Protein AF-A0A7S3SUL6-F1 (afdb_monomer_lite)

Structure (mmCIF, N/CA/C/O backbone):
data_AF-A0A7S3SUL6-F1
#
_entry.id   AF-A0A7S3SUL6-F1
#
loop_
_atom_site.group_PDB
_atom_site.id
_atom_site.type_symbol
_atom_site.label_atom_id
_atom_site.label_alt_id
_atom_site.label_comp_id
_atom_site.label_asym_id
_atom_site.label_entity_id
_atom_site.label_seq_id
_atom_site.pdbx_PDB_ins_code
_atom_site.Cartn_x
_atom_site.Cartn_y
_atom_site.Cartn_z
_atom_site.occupancy
_atom_site.B_iso_or_equiv
_atom_site.auth_seq_id
_atom_site.auth_comp_id
_atom_site.auth_asym_id
_atom_site.auth_atom_id
_atom_site.pdbx_PDB_model_num
ATOM 1 N N . ALA A 1 1 ? -9.767 -0.314 -0.765 1.00 87.88 1 ALA A N 1
ATOM 2 C CA . ALA A 1 1 ? -9.771 0.128 0.640 1.00 87.88 1 ALA A CA 1
ATOM 3 C C . ALA A 1 1 ? -9.331 1.585 0.697 1.00 87.88 1 ALA A C 1
ATOM 5 O O . ALA A 1 1 ? -8.303 1.902 0.106 1.00 87.88 1 ALA A O 1
ATOM 6 N N . GLU A 1 2 ? -10.107 2.452 1.354 1.00 94.81 2 GLU A N 1
ATOM 7 C CA . GLU A 1 2 ? -9.648 3.799 1.727 1.00 94.81 2 GLU A CA 1
ATOM 8 C C . GLU A 1 2 ? -8.761 3.669 2.972 1.00 94.81 2 GLU A C 1
ATOM 10 O O . GLU A 1 2 ? -9.148 3.009 3.937 1.00 94.81 2 GLU A O 1
ATOM 15 N N . VAL A 1 3 ? -7.564 4.248 2.926 1.00 96.31 3 VAL A N 1
ATOM 16 C CA . VAL A 1 3 ? -6.546 4.160 3.982 1.00 96.31 3 VAL A CA 1
ATOM 17 C C . VAL A 1 3 ? -5.884 5.514 4.206 1.00 96.31 3 VAL A C 1
ATOM 19 O O . VAL A 1 3 ? -5.875 6.371 3.317 1.00 96.31 3 VAL A O 1
ATOM 22 N N . THR A 1 4 ? -5.253 5.691 5.361 1.00 97.25 4 THR A N 1
ATOM 23 C CA . THR A 1 4 ? -4.354 6.822 5.610 1.00 97.25 4 THR A CA 1
ATOM 24 C C . THR A 1 4 ? -2.918 6.372 5.384 1.00 97.25 4 THR A C 1
ATOM 26 O O . THR A 1 4 ? -2.440 5.435 6.016 1.00 97.25 4 THR A O 1
ATOM 29 N N . ARG A 1 5 ? -2.188 7.034 4.486 1.00 96.75 5 ARG A N 1
ATOM 30 C CA . ARG A 1 5 ? -0.745 6.835 4.368 1.00 96.75 5 ARG A CA 1
ATOM 31 C C . ARG A 1 5 ? -0.060 7.475 5.566 1.00 96.75 5 ARG A C 1
ATOM 33 O O . ARG A 1 5 ? -0.218 8.672 5.804 1.00 96.75 5 ARG A O 1
ATOM 40 N N . MET A 1 6 ? 0.755 6.695 6.253 1.00 97.25 6 MET A N 1
ATOM 41 C CA . MET A 1 6 ? 1.560 7.131 7.381 1.00 9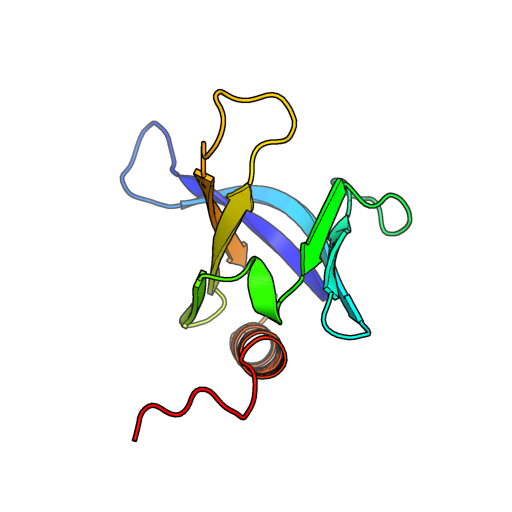7.25 6 MET A CA 1
ATOM 42 C C . MET A 1 6 ? 2.993 7.402 6.924 1.00 97.25 6 MET A C 1
ATOM 44 O O . MET A 1 6 ? 3.496 6.780 5.986 1.00 97.25 6 MET A O 1
ATOM 48 N N . VAL A 1 7 ? 3.653 8.359 7.568 1.00 95.88 7 VAL A N 1
ATOM 49 C CA . VAL A 1 7 ? 5.074 8.660 7.346 1.00 95.88 7 VAL A CA 1
ATOM 50 C C . VAL A 1 7 ? 5.782 8.868 8.680 1.00 95.88 7 VAL A C 1
ATOM 52 O O . VAL A 1 7 ? 5.131 9.278 9.647 1.00 95.88 7 VAL A O 1
ATOM 55 N N . PRO A 1 8 ? 7.106 8.659 8.745 1.00 94.12 8 PRO A N 1
ATOM 56 C CA . PRO A 1 8 ? 7.884 9.045 9.911 1.00 94.12 8 PRO A CA 1
ATOM 57 C C . PRO A 1 8 ? 7.688 10.528 10.249 1.00 94.12 8 PRO A C 1
ATOM 59 O O . PRO A 1 8 ? 7.695 11.406 9.378 1.00 94.12 8 PRO A O 1
ATOM 62 N N . SER A 1 9 ? 7.502 10.819 11.531 1.00 93.50 9 SER A N 1
ATOM 63 C CA . SER A 1 9 ? 7.567 12.180 12.045 1.00 93.50 9 SER A CA 1
ATOM 64 C C . SER A 1 9 ? 9.016 12.669 12.022 1.00 93.50 9 SER A C 1
ATOM 66 O O . SER A 1 9 ? 9.935 11.948 12.386 1.00 93.50 9 SER A O 1
ATOM 68 N N . SER A 1 10 ? 9.245 13.923 11.632 1.00 89.38 10 SER A N 1
ATOM 69 C CA . SER A 1 10 ? 10.588 14.519 11.681 1.00 89.38 10 SER A CA 1
ATOM 70 C C . SER A 1 10 ? 11.033 14.900 13.096 1.00 89.38 10 SER A C 1
ATOM 72 O O . SER A 1 10 ? 12.190 15.253 13.294 1.00 89.38 10 SER A O 1
ATOM 74 N N . ARG A 1 11 ? 10.114 14.882 14.072 1.00 89.00 11 ARG A N 1
ATOM 75 C CA . ARG A 1 11 ? 10.350 15.349 15.451 1.00 89.00 11 ARG A CA 1
ATOM 76 C C . ARG A 1 11 ? 10.268 14.241 16.500 1.00 89.00 11 ARG A C 1
ATOM 78 O O . ARG A 1 11 ? 10.507 14.505 17.672 1.00 89.00 11 ARG A O 1
ATOM 85 N N . SER A 1 12 ? 9.888 13.033 16.104 1.00 90.06 12 SER A N 1
ATOM 86 C CA . SER A 1 12 ? 9.684 11.898 17.003 1.00 90.06 12 SER A CA 1
ATOM 87 C C . SER A 1 12 ? 9.936 10.594 16.256 1.00 90.06 12 SER A C 1
ATOM 89 O O . SER A 1 12 ? 9.830 10.544 15.035 1.00 90.06 12 SER A O 1
ATOM 91 N N . SER A 1 13 ? 10.196 9.513 16.986 1.00 88.44 13 SER A N 1
ATOM 92 C CA . SER A 1 13 ? 10.258 8.150 16.439 1.00 88.44 13 SER A CA 1
ATOM 93 C C . SER A 1 13 ? 8.880 7.571 16.078 1.00 88.44 13 SER A C 1
ATOM 95 O O . SER A 1 13 ? 8.760 6.378 15.818 1.00 88.44 13 SER A O 1
ATOM 97 N N . SER A 1 14 ? 7.828 8.394 16.077 1.00 93.56 14 SER A N 1
ATOM 98 C CA . SER A 1 14 ? 6.458 7.970 15.802 1.00 93.56 14 SER A CA 1
ATOM 99 C C . SER A 1 14 ? 6.073 8.188 14.341 1.00 93.56 14 SER A C 1
ATOM 101 O O . SER A 1 14 ? 6.637 9.024 13.628 1.00 93.56 14 SER A O 1
ATOM 103 N N . LEU A 1 15 ? 5.049 7.461 13.906 1.00 94.81 15 LEU A N 1
ATOM 104 C CA . LEU A 1 15 ? 4.380 7.714 12.638 1.00 94.81 15 LEU A CA 1
ATOM 105 C C . LEU A 1 15 ? 3.381 8.867 12.782 1.00 94.81 15 LEU A C 1
ATOM 107 O O 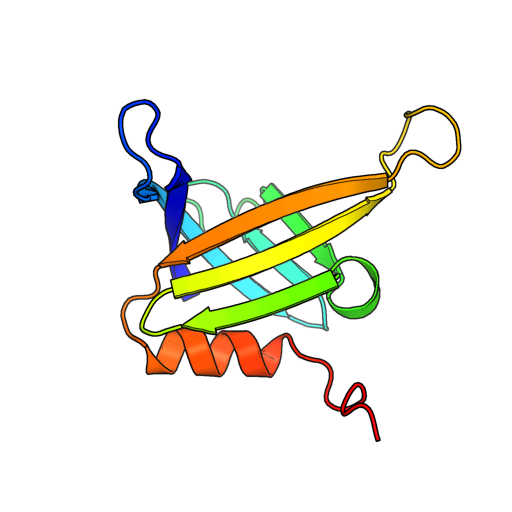. LEU A 1 15 ? 2.810 9.089 13.851 1.00 94.81 15 LEU A O 1
ATOM 111 N N . LYS A 1 16 ? 3.159 9.597 11.691 1.00 96.31 16 LYS A N 1
ATOM 112 C CA . LYS A 1 16 ? 2.088 10.589 11.566 1.00 96.31 16 LYS A CA 1
ATOM 113 C C . LYS A 1 16 ? 1.300 10.369 10.281 1.00 96.31 16 LYS A C 1
ATOM 115 O O . LYS A 1 16 ? 1.862 9.930 9.274 1.00 96.31 16 LYS A O 1
ATOM 120 N N . ALA A 1 17 ? 0.023 10.734 10.309 1.00 96.62 17 ALA A N 1
ATOM 121 C CA . ALA A 1 17 ? -0.812 10.767 9.118 1.00 96.62 17 ALA A CA 1
ATOM 122 C C . ALA A 1 17 ? -0.228 11.741 8.083 1.00 96.62 17 ALA A C 1
ATOM 124 O O . ALA A 1 17 ? 0.152 12.867 8.415 1.00 96.62 17 ALA A O 1
ATOM 125 N N . HIS A 1 18 ? -0.137 11.293 6.832 1.00 95.62 18 HIS A N 1
ATOM 126 C CA . HIS A 1 18 ? 0.324 12.101 5.708 1.00 95.62 18 HIS A CA 1
ATOM 127 C C . HIS A 1 18 ? -0.838 12.511 4.806 1.00 95.62 18 HIS A C 1
ATOM 129 O O . HIS A 1 18 ? -1.118 13.695 4.666 1.00 95.62 18 HIS A O 1
ATOM 135 N N . ASP A 1 19 ? -1.498 11.539 4.174 1.00 96.31 19 ASP A N 1
ATOM 136 C CA . ASP A 1 19 ? -2.628 11.772 3.275 1.00 96.31 19 ASP A CA 1
ATOM 137 C C . ASP A 1 19 ? -3.557 10.552 3.203 1.00 96.31 19 ASP A C 1
ATOM 139 O O . ASP A 1 19 ? -3.184 9.457 3.621 1.00 96.31 19 ASP A O 1
ATOM 143 N N . LYS A 1 20 ? -4.773 10.741 2.680 1.00 96.12 20 LYS A N 1
ATOM 144 C CA . LYS A 1 20 ? -5.702 9.641 2.396 1.00 96.12 20 LYS A CA 1
ATOM 145 C C . LYS A 1 20 ? -5.450 9.069 1.006 1.00 96.12 20 LYS A C 1
ATOM 147 O O . LYS A 1 20 ? -5.292 9.816 0.038 1.00 96.12 20 LYS A O 1
ATOM 152 N N . ARG A 1 21 ? -5.470 7.745 0.890 1.00 95.94 21 ARG A N 1
ATOM 153 C CA . ARG A 1 21 ? -5.245 7.002 -0.355 1.00 95.94 21 ARG A CA 1
ATOM 154 C C . ARG A 1 21 ? -6.313 5.945 -0.542 1.00 95.94 21 ARG A C 1
ATOM 156 O O . ARG A 1 21 ? -6.786 5.356 0.424 1.00 95.94 21 ARG A O 1
ATOM 163 N N . ASN A 1 22 ? -6.602 5.639 -1.799 1.00 96.19 22 ASN A N 1
ATOM 164 C CA . ASN A 1 22 ? -7.271 4.398 -2.146 1.00 96.19 22 ASN A CA 1
ATOM 165 C C . ASN A 1 22 ? -6.232 3.344 -2.531 1.00 96.19 22 ASN A C 1
ATOM 167 O O . ASN A 1 22 ? -5.270 3.636 -3.246 1.00 96.19 22 ASN A O 1
ATOM 171 N N . LEU A 1 23 ? -6.442 2.126 -2.040 1.00 95.75 23 LEU A N 1
ATOM 172 C CA . LEU A 1 23 ? -5.726 0.917 -2.431 1.00 95.75 23 LEU A CA 1
ATOM 173 C C . LEU A 1 23 ? -6.697 -0.040 -3.115 1.00 95.75 23 LEU A C 1
ATOM 175 O O . LEU A 1 23 ? -7.789 -0.292 -2.596 1.00 95.75 23 LEU A O 1
ATOM 179 N N . MET A 1 24 ? -6.296 -0.617 -4.240 1.00 95.44 24 MET A N 1
ATOM 180 C CA . MET A 1 24 ? -7.051 -1.672 -4.911 1.00 95.44 24 MET A CA 1
ATOM 181 C C . MET A 1 24 ? -6.106 -2.799 -5.281 1.00 95.44 24 MET A C 1
ATOM 183 O O . MET A 1 24 ? -5.088 -2.568 -5.919 1.00 95.44 24 MET A O 1
ATOM 187 N N . LEU A 1 25 ? -6.456 -4.017 -4.892 1.00 94.00 25 LEU A N 1
ATOM 188 C CA . LEU A 1 25 ? -5.753 -5.212 -5.322 1.00 94.00 25 LEU A CA 1
ATOM 189 C C . LEU A 1 25 ? -6.586 -5.882 -6.413 1.00 94.00 25 LEU A C 1
ATOM 191 O O . LEU A 1 25 ? -7.739 -6.233 -6.168 1.00 94.00 25 LEU A O 1
ATOM 195 N N . SER A 1 26 ? -6.030 -6.029 -7.612 1.00 94.06 26 SER A N 1
ATOM 196 C CA . SER A 1 26 ? -6.714 -6.676 -8.734 1.00 94.06 26 SER A CA 1
ATOM 197 C C . SER A 1 26 ? -5.708 -7.380 -9.636 1.00 94.06 26 SER A C 1
ATOM 199 O O . SER A 1 26 ? -4.662 -6.821 -9.950 1.00 94.06 26 SER A O 1
ATOM 201 N N . GLY A 1 27 ? -6.001 -8.624 -10.023 1.00 90.38 27 GLY A N 1
ATOM 202 C CA . GLY A 1 27 ? -5.159 -9.391 -10.950 1.00 90.38 27 GLY A CA 1
ATOM 203 C C . GLY A 1 27 ? -3.710 -9.603 -10.491 1.00 90.38 27 GLY A C 1
ATOM 204 O O . GLY A 1 27 ? -2.826 -9.708 -11.331 1.00 90.38 27 GLY A O 1
ATOM 205 N N . GLY A 1 28 ? -3.442 -9.625 -9.179 1.00 91.31 28 GLY A N 1
ATOM 206 C CA . GLY A 1 28 ? -2.075 -9.726 -8.643 1.00 91.31 28 GLY A CA 1
ATOM 207 C C . GLY A 1 28 ? -1.287 -8.409 -8.656 1.00 91.31 28 GLY A C 1
ATOM 208 O O . GLY A 1 28 ? -0.106 -8.400 -8.313 1.00 91.31 28 GLY A O 1
ATOM 209 N N . THR A 1 29 ? -1.937 -7.297 -8.999 1.00 94.06 29 THR A N 1
ATOM 210 C CA . THR A 1 29 ? -1.355 -5.954 -8.980 1.00 94.06 29 THR A CA 1
ATOM 211 C C . THR A 1 29 ? -2.019 -5.121 -7.892 1.00 94.06 29 THR A C 1
ATOM 213 O O . THR A 1 29 ? -3.247 -5.036 -7.801 1.00 94.06 29 THR A O 1
ATOM 216 N N . LEU A 1 30 ? -1.198 -4.493 -7.055 1.00 95.12 30 LEU A N 1
ATOM 217 C CA . LEU A 1 30 ? -1.625 -3.466 -6.120 1.00 95.12 30 LEU A CA 1
ATOM 218 C C . LEU A 1 30 ? -1.577 -2.103 -6.816 1.00 95.12 30 LEU A C 1
ATOM 220 O O . LEU A 1 30 ? -0.516 -1.619 -7.209 1.0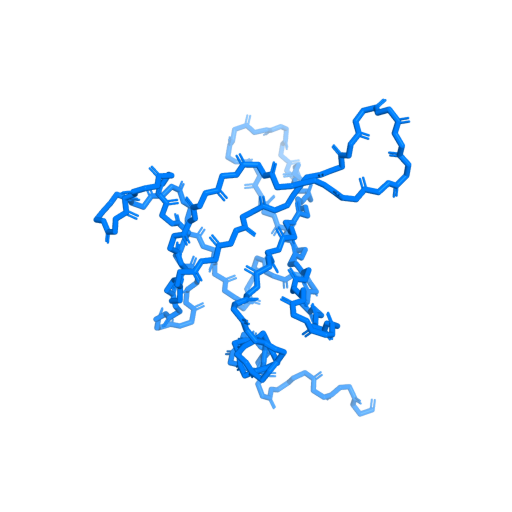0 95.12 30 LEU A O 1
ATOM 224 N N . TYR A 1 31 ? -2.734 -1.463 -6.894 1.00 95.62 31 TYR A N 1
ATOM 225 C CA . TYR A 1 31 ? -2.913 -0.102 -7.371 1.00 95.62 31 TYR A CA 1
ATOM 226 C C . TYR A 1 31 ? -3.008 0.846 -6.177 1.00 95.62 31 TYR A C 1
ATOM 228 O O . TYR A 1 31 ? -3.899 0.718 -5.331 1.00 95.62 31 TYR A O 1
ATOM 236 N N . ILE A 1 32 ? -2.096 1.814 -6.120 1.00 95.06 32 ILE A N 1
ATOM 237 C CA . ILE A 1 32 ? -2.120 2.919 -5.161 1.00 95.06 32 ILE A CA 1
ATOM 238 C C . ILE A 1 32 ? -2.553 4.169 -5.914 1.00 95.06 32 ILE A C 1
ATOM 240 O O . ILE A 1 32 ? -1.853 4.627 -6.819 1.00 95.06 32 ILE A O 1
ATOM 244 N N . PHE A 1 33 ? -3.681 4.749 -5.524 1.00 96.25 33 PHE A N 1
ATOM 245 C CA . PHE A 1 33 ? -4.233 5.926 -6.189 1.00 96.25 33 PHE A CA 1
ATOM 246 C C . PHE A 1 33 ? -3.620 7.234 -5.672 1.00 96.25 33 PHE A C 1
ATOM 248 O O . PHE A 1 33 ? -2.939 7.295 -4.637 1.00 96.25 33 PHE A O 1
ATOM 255 N N . GLU A 1 34 ? -3.832 8.316 -6.414 1.00 94.44 34 GLU A N 1
ATOM 256 C CA . GLU A 1 34 ? -3.495 9.659 -5.958 1.00 94.44 34 GLU A CA 1
ATOM 257 C C . GLU A 1 34 ? -4.263 10.059 -4.688 1.00 94.44 34 GLU A C 1
ATOM 259 O O . GLU A 1 34 ? -5.272 9.458 -4.325 1.00 94.44 34 GLU A O 1
ATOM 264 N N . SER A 1 35 ? -3.738 11.049 -3.960 1.00 92.75 35 SER A N 1
ATOM 265 C CA . SER A 1 35 ? -4.354 11.485 -2.703 1.00 92.75 35 SER A CA 1
ATOM 266 C C . SER A 1 35 ? -5.744 12.035 -2.990 1.00 92.75 35 SER A C 1
ATOM 268 O O . SER A 1 35 ? -5.875 12.936 -3.811 1.00 92.75 35 SER A O 1
ATOM 270 N N . GLY A 1 36 ? -6.765 11.503 -2.319 1.00 87.94 36 GLY A N 1
ATOM 271 C CA . GLY A 1 36 ? -8.158 11.900 -2.547 1.00 87.94 36 GLY A CA 1
ATOM 272 C C . GLY A 1 36 ? -8.739 11.495 -3.910 1.00 87.94 36 G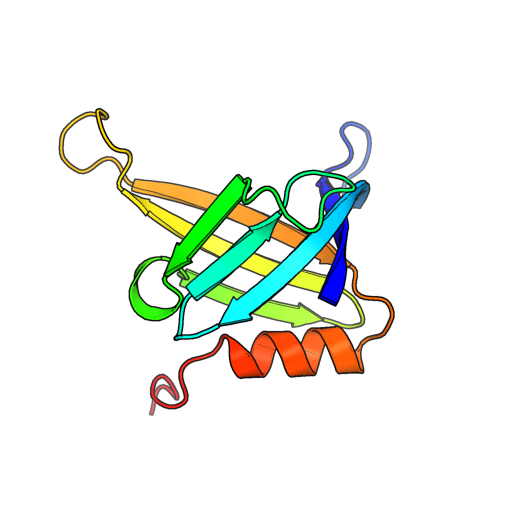LY A C 1
ATOM 273 O O . GLY A 1 36 ? -9.862 11.882 -4.211 1.00 87.94 36 GLY A O 1
ATOM 274 N N . SER A 1 37 ? -8.015 10.716 -4.722 1.00 87.62 37 SER A N 1
ATOM 275 C CA . SER A 1 37 ? -8.509 10.193 -6.000 1.00 87.62 37 SER A CA 1
ATOM 276 C C . SER A 1 37 ? -8.843 8.705 -5.891 1.00 87.62 37 SER A C 1
ATOM 278 O O . SER A 1 37 ? -8.191 7.944 -5.172 1.00 87.62 37 SER A O 1
ATOM 280 N N . SER A 1 38 ? -9.874 8.283 -6.618 1.00 89.06 38 SER A N 1
ATOM 281 C CA . SER A 1 38 ? -10.238 6.876 -6.837 1.00 89.06 38 SER A CA 1
ATOM 282 C C . SER A 1 38 ? -10.088 6.448 -8.301 1.00 89.06 38 SER A C 1
ATOM 284 O O . SER A 1 38 ? -10.336 5.289 -8.620 1.00 89.06 38 SER A O 1
ATOM 286 N N . SER A 1 39 ? -9.675 7.359 -9.188 1.00 91.06 39 SER A N 1
ATOM 287 C CA . SER A 1 39 ? -9.559 7.119 -10.632 1.00 91.06 39 SER A CA 1
ATOM 288 C C . SER A 1 39 ? -8.131 7.258 -11.157 1.00 91.06 39 SER A C 1
ATOM 290 O O . SER A 1 39 ? -7.784 6.639 -12.157 1.00 91.06 39 SER A O 1
ATOM 292 N N . THR A 1 40 ? -7.291 8.055 -10.492 1.00 95.00 40 THR A N 1
ATOM 293 C CA . THR A 1 40 ? -5.917 8.323 -10.934 1.00 95.00 40 THR A CA 1
ATOM 294 C C . THR A 1 40 ? -4.946 7.417 -10.196 1.00 95.00 40 THR A C 1
ATOM 296 O O . THR A 1 40 ? -4.752 7.556 -8.986 1.00 95.00 40 THR A O 1
ATOM 299 N N . ILE A 1 41 ? -4.326 6.488 -10.917 1.00 95.25 41 ILE A N 1
ATOM 300 C CA . ILE A 1 41 ? -3.329 5.571 -10.364 1.00 95.25 41 ILE A CA 1
ATOM 301 C C . ILE A 1 41 ? -1.997 6.311 -10.226 1.00 95.25 41 ILE A C 1
ATOM 303 O O . ILE A 1 41 ? -1.471 6.857 -11.191 1.00 95.25 41 ILE A O 1
ATOM 307 N N . LYS A 1 42 ? -1.435 6.312 -9.015 1.00 93.44 42 LYS A N 1
ATOM 308 C CA . LYS A 1 42 ? -0.101 6.859 -8.745 1.00 93.44 42 LYS A CA 1
ATOM 309 C C . LYS A 1 42 ? 0.986 5.808 -8.922 1.00 93.44 42 LYS A C 1
ATOM 311 O O . LYS A 1 42 ? 2.061 6.103 -9.441 1.00 93.44 42 LYS A O 1
ATOM 316 N N . HIS A 1 43 ? 0.731 4.605 -8.416 1.00 92.00 43 HIS A N 1
ATOM 317 C CA . HIS A 1 43 ? 1.668 3.494 -8.473 1.00 92.00 43 HIS A CA 1
ATOM 318 C C . HIS A 1 43 ? 0.934 2.190 -8.760 1.00 92.00 43 HIS A C 1
ATOM 320 O O . HIS A 1 43 ? -0.108 1.915 -8.166 1.00 92.00 43 HIS A O 1
ATOM 326 N N . GLU A 1 44 ? 1.543 1.386 -9.621 1.00 93.81 44 GLU A N 1
ATOM 327 C CA . GLU A 1 44 ? 1.195 -0.008 -9.865 1.00 93.81 44 GLU A CA 1
ATOM 328 C C . GLU A 1 44 ? 2.349 -0.855 -9.344 1.00 93.81 44 GLU A C 1
ATOM 330 O O . GLU A 1 44 ? 3.512 -0.566 -9.634 1.00 93.81 44 GLU A O 1
ATOM 335 N N . ILE A 1 45 ? 2.035 -1.841 -8.513 1.00 92.00 45 ILE A N 1
ATOM 336 C CA . ILE A 1 45 ? 3.015 -2.712 -7.868 1.00 92.00 45 ILE A CA 1
ATOM 337 C C . ILE A 1 45 ? 2.593 -4.141 -8.168 1.00 92.00 45 ILE A C 1
ATOM 339 O O . ILE A 1 45 ? 1.523 -4.573 -7.734 1.00 92.00 45 ILE A O 1
ATOM 343 N N . ASN A 1 46 ? 3.421 -4.883 -8.897 1.00 92.06 46 ASN A N 1
ATOM 344 C CA . ASN A 1 46 ? 3.173 -6.300 -9.106 1.00 92.06 46 ASN A CA 1
ATOM 345 C C . ASN A 1 46 ? 3.519 -7.051 -7.818 1.00 92.06 46 ASN A C 1
ATOM 347 O O . ASN A 1 46 ? 4.665 -7.065 -7.373 1.00 92.06 46 ASN A O 1
ATOM 351 N N . VAL A 1 47 ? 2.527 -7.690 -7.209 1.00 92.00 47 VAL A N 1
ATOM 352 C CA . VAL A 1 47 ? 2.689 -8.328 -5.900 1.00 92.00 47 VAL A CA 1
ATOM 353 C C . VAL A 1 47 ? 3.662 -9.508 -5.948 1.00 92.00 47 VAL A C 1
ATOM 355 O O . VAL A 1 47 ? 4.369 -9.766 -4.979 1.00 92.00 47 VAL A O 1
ATOM 358 N N . ALA A 1 48 ? 3.757 -10.207 -7.079 1.00 89.81 48 ALA A N 1
ATOM 359 C CA . ALA A 1 48 ? 4.635 -11.366 -7.207 1.00 89.81 48 ALA A CA 1
ATOM 360 C C . ALA A 1 48 ? 6.120 -10.983 -7.325 1.00 89.81 48 ALA A C 1
ATOM 362 O O . ALA A 1 48 ? 6.983 -11.733 -6.856 1.00 89.81 48 ALA A O 1
ATOM 363 N N . THR A 1 49 ? 6.422 -9.847 -7.961 1.00 89.31 49 THR A N 1
ATOM 364 C CA . THR A 1 49 ? 7.799 -9.452 -8.308 1.00 89.31 49 THR A CA 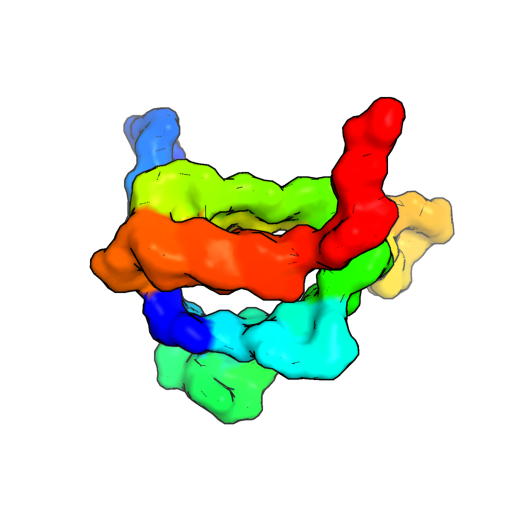1
ATOM 365 C C . THR A 1 49 ? 8.327 -8.277 -7.503 1.00 89.31 49 THR A C 1
ATOM 367 O O . THR A 1 49 ? 9.526 -8.224 -7.236 1.00 89.31 49 THR A O 1
ATOM 370 N N . ASP A 1 50 ? 7.450 -7.350 -7.122 1.00 90.88 50 ASP A N 1
ATOM 371 C CA . ASP A 1 50 ? 7.844 -6.048 -6.589 1.00 90.88 50 ASP A CA 1
ATOM 372 C C . ASP A 1 50 ? 7.612 -5.944 -5.081 1.00 90.88 50 ASP A C 1
ATOM 374 O O . ASP A 1 50 ? 8.092 -4.997 -4.462 1.00 90.88 50 ASP A O 1
ATOM 378 N N . VAL A 1 51 ? 6.881 -6.882 -4.470 1.00 91.94 51 VAL A N 1
ATOM 379 C CA . VAL A 1 51 ? 6.665 -6.921 -3.018 1.00 91.94 51 VAL A CA 1
ATOM 380 C C . VAL A 1 51 ? 7.697 -7.841 -2.376 1.00 91.94 51 VAL A C 1
ATOM 382 O O . VAL A 1 51 ? 7.789 -9.028 -2.693 1.00 91.94 51 VAL A O 1
ATOM 385 N N . ASP A 1 52 ? 8.484 -7.270 -1.469 1.00 91.94 52 ASP A N 1
ATOM 386 C CA . ASP A 1 52 ? 9.499 -7.990 -0.698 1.00 91.94 52 ASP A CA 1
ATOM 387 C C . ASP A 1 52 ? 8.884 -8.546 0.591 1.00 91.94 52 ASP A C 1
ATOM 389 O O . ASP A 1 52 ? 9.011 -9.729 0.902 1.00 91.94 52 ASP A O 1
ATOM 393 N N . GLU A 1 53 ? 8.146 -7.694 1.303 1.00 91.81 53 GLU A N 1
ATOM 394 C CA . GLU A 1 53 ? 7.526 -8.017 2.581 1.00 91.81 53 GLU A CA 1
ATOM 395 C C . GLU A 1 53 ? 6.223 -7.228 2.749 1.00 91.81 53 GLU A C 1
ATOM 397 O O . GLU A 1 53 ? 6.136 -6.047 2.396 1.00 91.81 53 GLU A O 1
ATOM 402 N N . VAL A 1 54 ? 5.213 -7.882 3.317 1.00 94.06 54 VAL A N 1
ATOM 403 C CA . VAL A 1 54 ? 3.978 -7.249 3.773 1.00 94.06 54 VAL A CA 1
ATOM 404 C C . VAL A 1 54 ? 3.657 -7.775 5.167 1.00 94.06 54 VAL A C 1
ATOM 406 O O . VAL A 1 54 ? 3.661 -8.984 5.392 1.00 94.06 54 VAL A O 1
ATOM 409 N N . VAL A 1 55 ? 3.413 -6.867 6.107 1.00 95.12 55 VAL A N 1
ATOM 410 C CA . VAL A 1 55 ? 3.079 -7.201 7.496 1.00 95.12 55 VAL A CA 1
ATOM 411 C C . VAL A 1 55 ? 1.914 -6.331 7.935 1.00 95.12 55 VAL A C 1
ATOM 413 O O . VAL A 1 55 ? 1.918 -5.127 7.684 1.00 95.12 55 VAL A O 1
ATOM 416 N N . ALA A 1 56 ? 0.930 -6.935 8.595 1.00 95.25 56 ALA A N 1
ATOM 417 C CA . ALA A 1 56 ? -0.130 -6.219 9.290 1.00 95.25 56 ALA A CA 1
ATOM 418 C C . ALA A 1 56 ? 0.052 -6.357 10.804 1.00 95.25 56 ALA A C 1
ATOM 420 O O . ALA A 1 56 ? 0.259 -7.457 11.313 1.00 95.25 56 ALA A O 1
ATOM 421 N N . GLU A 1 57 ? -0.053 -5.239 11.513 1.00 94.81 57 GLU A N 1
ATOM 422 C CA . GLU A 1 57 ? -0.032 -5.163 12.969 1.00 94.81 57 GLU A CA 1
ATOM 423 C C . GLU A 1 57 ? -1.110 -4.172 13.410 1.00 94.81 57 GLU A C 1
ATOM 425 O O . GLU A 1 57 ? -1.073 -2.993 13.052 1.00 94.81 57 GLU A O 1
ATOM 430 N N . LEU A 1 58 ? -2.095 -4.646 14.179 1.00 95.06 58 LEU A N 1
ATOM 431 C CA . LEU A 1 58 ? -3.291 -3.866 14.510 1.00 95.06 58 LEU A CA 1
ATOM 432 C C . LEU A 1 58 ? -3.937 -3.308 13.225 1.00 95.06 58 LEU A C 1
ATOM 434 O O . LEU A 1 58 ? -4.165 -4.057 12.280 1.00 95.06 58 LEU A O 1
ATOM 438 N N . SER A 1 59 ? -4.249 -2.011 13.184 1.00 96.56 59 SER A N 1
ATOM 439 C CA . SER A 1 59 ? -4.783 -1.307 12.012 1.00 96.56 59 SER A CA 1
ATOM 440 C C . SER A 1 59 ? -3.715 -0.880 11.002 1.00 96.56 59 SER A C 1
ATOM 442 O O . SER A 1 59 ? -4.062 -0.303 9.972 1.00 96.56 59 SER A O 1
ATOM 444 N N . LEU A 1 60 ? -2.432 -1.132 11.263 1.00 96.44 60 LEU A N 1
ATOM 445 C CA . LEU A 1 60 ? -1.342 -0.738 10.380 1.00 96.44 60 LEU A CA 1
ATOM 446 C C . LEU A 1 60 ? -0.944 -1.887 9.461 1.00 96.44 60 LEU A C 1
ATOM 448 O O . LEU A 1 60 ? -0.889 -3.048 9.855 1.00 96.44 60 LEU A O 1
ATOM 452 N N . MET A 1 61 ? -0.611 -1.539 8.226 1.00 96.38 61 MET A N 1
ATOM 453 C CA . MET A 1 61 ? 0.000 -2.438 7.263 1.00 96.38 61 MET A CA 1
ATOM 454 C C . MET A 1 61 ? 1.263 -1.794 6.703 1.00 96.38 61 MET A C 1
ATOM 456 O O . MET A 1 61 ? 1.212 -0.718 6.100 1.00 96.38 61 MET A O 1
ATOM 460 N N . THR A 1 62 ? 2.383 -2.485 6.864 1.00 96.31 62 THR A N 1
ATOM 461 C CA . THR A 1 62 ? 3.678 -2.106 6.308 1.00 96.31 62 THR A CA 1
ATOM 462 C C . THR A 1 62 ? 3.920 -2.905 5.037 1.00 96.31 62 THR A C 1
ATOM 464 O O . THR A 1 62 ? 3.864 -4.132 5.039 1.00 96.31 62 THR A O 1
ATOM 467 N N . LEU A 1 63 ? 4.189 -2.200 3.942 1.00 95.06 63 LEU A N 1
ATOM 468 C CA . LEU A 1 63 ? 4.484 -2.759 2.631 1.00 95.06 63 LEU A CA 1
ATOM 469 C C . LEU A 1 63 ? 5.890 -2.337 2.213 1.00 95.06 63 LEU A C 1
ATOM 471 O O . LEU A 1 63 ? 6.136 -1.158 1.943 1.00 95.06 63 LEU A O 1
ATOM 475 N N . LYS A 1 64 ? 6.794 -3.305 2.096 1.00 94.38 64 LYS A N 1
ATOM 476 C CA . LYS A 1 64 ? 8.124 -3.098 1.530 1.00 94.38 64 LYS A CA 1
ATOM 477 C C . LYS A 1 64 ? 8.128 -3.566 0.089 1.00 94.38 64 LYS A C 1
ATOM 479 O O . LYS A 1 64 ? 7.848 -4.722 -0.224 1.00 94.38 64 LYS A O 1
ATOM 484 N N . THR A 1 65 ? 8.456 -2.633 -0.788 1.00 92.44 65 THR A N 1
ATOM 485 C CA . THR A 1 65 ? 8.552 -2.861 -2.224 1.00 92.44 65 THR A CA 1
ATOM 486 C C . THR A 1 65 ? 9.993 -2.768 -2.680 1.00 92.44 65 THR A C 1
ATOM 488 O O . THR A 1 65 ? 10.777 -1.982 -2.145 1.00 92.44 65 THR A O 1
ATOM 491 N N . ARG A 1 66 ? 10.316 -3.553 -3.698 1.00 90.12 66 ARG A N 1
ATOM 492 C CA . ARG A 1 66 ? 11.605 -3.608 -4.358 1.00 90.12 66 ARG A CA 1
ATOM 493 C C . ARG A 1 66 ? 11.366 -3.488 -5.853 1.00 90.12 66 ARG A C 1
ATOM 495 O O . ARG A 1 66 ? 10.941 -4.447 -6.487 1.00 90.12 66 ARG A O 1
ATOM 502 N N . ARG A 1 67 ? 11.660 -2.329 -6.436 1.00 81.94 67 ARG A N 1
ATOM 503 C CA . ARG A 1 67 ? 11.474 -2.114 -7.877 1.00 81.94 67 ARG A CA 1
ATOM 504 C C . ARG A 1 67 ? 12.780 -1.770 -8.568 1.00 81.94 67 ARG A C 1
ATOM 506 O O . ARG A 1 67 ? 13.638 -1.090 -8.009 1.00 81.94 67 ARG A O 1
ATOM 513 N N . LYS A 1 68 ? 12.926 -2.216 -9.813 1.00 76.25 68 LYS A N 1
ATOM 514 C CA . LYS A 1 68 ? 14.032 -1.780 -10.672 1.00 76.25 68 LYS A CA 1
ATOM 515 C C . LYS A 1 68 ? 13.771 -0.342 -11.107 1.00 76.25 68 LYS A C 1
ATOM 517 O O . LYS A 1 68 ? 12.692 -0.035 -11.608 1.00 76.25 68 LYS A O 1
ATOM 522 N N . VAL A 1 69 ? 14.751 0.537 -10.927 1.00 70.88 69 VAL A N 1
ATOM 523 C CA . VAL A 1 69 ? 14.632 1.925 -11.385 1.00 70.88 69 VAL A CA 1
ATOM 524 C C . VAL A 1 69 ? 14.854 1.960 -12.893 1.00 70.88 69 VAL A C 1
ATOM 526 O O . VAL A 1 69 ? 15.957 1.684 -13.369 1.00 70.88 69 VAL A O 1
ATOM 529 N N . ALA A 1 70 ? 13.818 2.308 -13.656 1.00 62.91 70 ALA A N 1
ATOM 530 C CA . ALA A 1 70 ? 13.969 2.571 -15.082 1.00 62.91 70 ALA A CA 1
ATOM 531 C C . ALA A 1 70 ? 14.878 3.800 -15.277 1.00 62.91 70 ALA A C 1
ATOM 533 O O . ALA A 1 70 ? 14.583 4.876 -14.764 1.00 62.91 70 ALA A O 1
ATOM 534 N N . GLY A 1 71 ? 16.003 3.629 -15.979 1.00 66.12 71 GLY A N 1
ATOM 535 C CA . GLY A 1 71 ? 16.963 4.708 -16.260 1.00 66.12 71 GLY A CA 1
ATOM 536 C C . GLY A 1 71 ? 18.048 4.942 -15.197 1.00 66.12 71 GLY A C 1
ATOM 537 O O . GLY A 1 71 ? 18.875 5.833 -15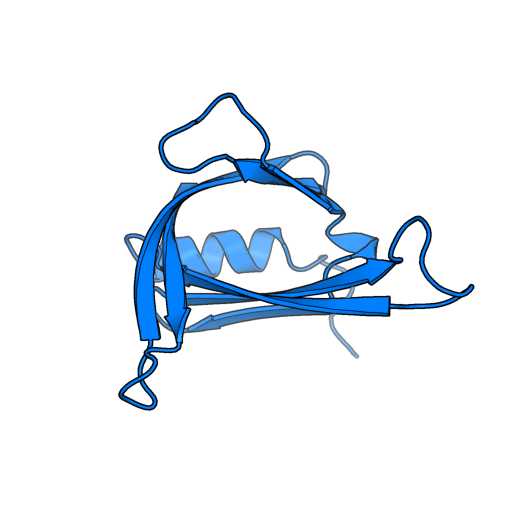.372 1.00 66.12 71 GLY A O 1
ATOM 538 N N . GLY A 1 72 ? 18.091 4.151 -14.118 1.00 59.50 72 GLY A N 1
ATOM 539 C CA . GLY A 1 72 ? 19.240 4.127 -13.203 1.00 59.50 72 GLY A CA 1
ATOM 540 C C . GLY A 1 72 ? 20.447 3.394 -13.808 1.00 59.50 72 GLY A C 1
ATOM 541 O O . GLY A 1 72 ? 20.317 2.708 -14.823 1.00 59.50 72 GLY A O 1
ATOM 542 N N . LYS A 1 73 ? 21.630 3.485 -13.170 1.00 63.25 73 LYS A N 1
ATOM 543 C CA . LYS A 1 73 ? 22.761 2.585 -13.488 1.00 63.25 73 LYS A CA 1
ATOM 544 C C . LYS A 1 73 ? 22.242 1.144 -13.537 1.00 63.25 73 LYS A C 1
ATOM 546 O O . LYS A 1 73 ? 21.478 0.749 -12.655 1.00 63.25 73 LYS A O 1
ATOM 551 N N . ALA A 1 74 ? 22.631 0.391 -14.566 1.00 66.94 74 ALA A N 1
ATOM 552 C CA . ALA A 1 74 ? 22.155 -0.969 -14.799 1.00 66.94 74 ALA A CA 1
ATOM 553 C C . ALA A 1 74 ? 22.175 -1.796 -13.498 1.00 66.94 74 ALA A C 1
ATOM 555 O O . ALA A 1 74 ? 23.232 -1.998 -12.905 1.00 66.94 74 ALA A O 1
ATOM 556 N N . GLY A 1 75 ? 20.994 -2.222 -13.037 1.00 67.38 75 GLY A N 1
ATOM 557 C CA . GLY A 1 75 ? 20.833 -3.016 -11.814 1.00 67.38 75 GLY A CA 1
ATOM 558 C C . GLY A 1 75 ? 20.468 -2.245 -10.538 1.00 67.38 75 GLY A C 1
ATOM 559 O O . GLY A 1 75 ? 20.360 -2.874 -9.490 1.00 67.38 75 GLY A O 1
ATOM 560 N N . ALA A 1 76 ? 20.239 -0.928 -10.589 1.00 76.81 76 ALA A N 1
ATOM 561 C CA . ALA A 1 76 ? 19.782 -0.175 -9.421 1.00 76.81 76 ALA A CA 1
ATOM 562 C C . ALA A 1 76 ? 18.375 -0.620 -8.975 1.00 76.81 76 ALA A C 1
ATOM 564 O O . ALA A 1 76 ? 17.385 -0.483 -9.703 1.00 76.81 76 ALA A O 1
ATOM 565 N N . ILE A 1 77 ? 18.308 -1.153 -7.758 1.00 82.56 77 ILE A N 1
ATOM 566 C CA . ILE A 1 77 ? 17.082 -1.558 -7.078 1.00 82.56 77 ILE A CA 1
ATOM 567 C C . ILE A 1 77 ? 16.700 -0.450 -6.095 1.00 82.56 77 ILE A C 1
ATOM 569 O O . ILE A 1 77 ? 17.487 -0.095 -5.220 1.00 82.56 77 ILE A O 1
ATOM 573 N N . GLU A 1 78 ? 15.491 0.085 -6.229 1.00 85.44 78 GLU A N 1
ATOM 574 C CA . GLU A 1 78 ? 14.898 0.996 -5.256 1.00 85.44 78 GLU A CA 1
ATOM 575 C C . GLU A 1 78 ? 14.053 0.188 -4.275 1.00 85.44 78 GLU A C 1
ATOM 577 O O . GLU A 1 78 ? 13.091 -0.480 -4.666 1.00 85.44 78 GLU A O 1
ATOM 582 N N . ASN A 1 79 ? 14.421 0.267 -2.998 1.00 90.75 79 ASN A N 1
ATOM 583 C CA . ASN A 1 79 ? 13.613 -0.249 -1.905 1.00 90.75 79 ASN A CA 1
ATOM 584 C C . ASN A 1 79 ? 12.772 0.890 -1.347 1.00 90.75 79 ASN A C 1
ATOM 586 O O . ASN A 1 79 ? 13.295 1.964 -1.042 1.00 90.75 79 ASN A O 1
ATOM 590 N N . LYS A 1 80 ? 11.474 0.653 -1.202 1.00 92.38 80 LYS A N 1
ATOM 591 C CA . LYS A 1 80 ? 10.558 1.648 -0.661 1.00 92.38 80 LYS A CA 1
ATOM 592 C C . LYS A 1 80 ? 9.585 1.011 0.304 1.00 92.38 80 LYS A C 1
ATOM 594 O O . LYS A 1 80 ? 8.932 0.025 -0.030 1.00 92.38 80 LYS A O 1
ATOM 599 N N . GLU A 1 81 ? 9.483 1.619 1.473 1.00 94.56 81 GLU A N 1
ATOM 600 C CA . GLU A 1 81 ? 8.557 1.230 2.522 1.00 94.56 81 GLU A CA 1
ATOM 601 C C . GLU A 1 81 ? 7.360 2.181 2.532 1.00 94.56 81 GLU A C 1
ATOM 603 O O . GLU A 1 81 ? 7.505 3.405 2.455 1.00 94.56 81 GLU A O 1
ATOM 608 N N . TYR A 1 82 ? 6.170 1.602 2.610 1.00 95.31 82 TYR A N 1
ATOM 609 C CA . TYR A 1 82 ? 4.927 2.317 2.824 1.00 95.31 82 TYR A CA 1
ATOM 610 C C . TYR A 1 82 ? 4.269 1.787 4.084 1.00 95.31 82 TYR A C 1
ATOM 612 O O . TYR A 1 82 ? 4.199 0.578 4.278 1.00 95.31 82 TYR A O 1
ATOM 620 N N . VAL A 1 83 ? 3.724 2.689 4.892 1.00 97.19 83 VAL A N 1
ATOM 621 C CA . VAL A 1 83 ? 2.875 2.317 6.018 1.00 97.19 83 VAL A CA 1
ATOM 622 C C . VAL A 1 83 ? 1.487 2.886 5.771 1.00 97.19 83 VAL A C 1
ATOM 624 O O . VAL A 1 83 ? 1.340 4.070 5.454 1.00 97.19 83 VAL A O 1
ATOM 627 N N . PHE A 1 84 ? 0.474 2.037 5.878 1.00 97.50 84 PHE A N 1
ATOM 628 C CA . PHE A 1 84 ? -0.923 2.396 5.682 1.00 97.50 84 PHE A CA 1
ATOM 629 C C . PHE A 1 84 ? -1.726 2.042 6.922 1.00 97.50 84 PHE A C 1
ATOM 631 O O . PHE A 1 84 ? -1.665 0.918 7.404 1.00 97.50 84 PHE A O 1
ATOM 638 N N . GLU A 1 85 ? -2.500 2.997 7.410 1.00 97.88 85 GLU A N 1
ATOM 639 C CA . GLU A 1 85 ? -3.482 2.785 8.459 1.00 97.88 85 GLU A CA 1
ATOM 640 C C . GLU A 1 85 ? -4.850 2.511 7.831 1.00 97.88 85 GLU A C 1
ATOM 642 O O . GLU A 1 85 ? -5.362 3.299 7.027 1.00 97.88 85 GLU A O 1
ATOM 647 N N . PHE A 1 86 ? -5.426 1.370 8.190 1.00 97.50 86 PHE A N 1
ATOM 648 C CA . PHE A 1 86 ? -6.763 0.943 7.807 1.00 97.50 86 PHE A CA 1
ATOM 649 C C . PHE A 1 86 ? -7.784 1.351 8.875 1.00 97.50 86 PHE A C 1
ATOM 651 O O . PHE A 1 86 ? -7.426 1.514 10.040 1.00 97.50 86 PHE A O 1
ATOM 658 N N . PRO A 1 87 ? -9.080 1.438 8.520 1.00 96.69 87 PRO A N 1
ATOM 659 C CA . PRO A 1 87 ? -10.128 1.740 9.494 1.00 96.69 87 PRO A CA 1
ATOM 660 C C . PRO A 1 87 ? -10.216 0.728 10.646 1.00 96.69 87 PRO A C 1
ATOM 662 O O . PRO A 1 87 ? -10.592 1.095 11.755 1.00 96.69 87 PRO A O 1
ATOM 665 N N . THR A 1 88 ? -9.887 -0.544 10.389 1.00 96.81 88 THR A N 1
ATOM 666 C CA . THR A 1 88 ? -9.880 -1.610 11.400 1.00 96.81 88 THR A CA 1
ATOM 667 C C . THR A 1 88 ? -8.707 -2.565 11.196 1.00 96.81 88 THR A C 1
ATOM 669 O O . THR A 1 88 ? -8.184 -2.708 10.086 1.00 96.81 88 THR A O 1
ATOM 672 N N . ALA A 1 89 ? -8.326 -3.262 12.269 1.00 96.56 89 ALA A N 1
ATOM 673 C CA . ALA A 1 89 ? -7.279 -4.277 12.224 1.00 96.56 89 ALA A CA 1
ATOM 674 C C . ALA A 1 89 ? -7.638 -5.469 11.326 1.00 96.56 89 ALA A C 1
ATOM 676 O O . ALA A 1 89 ? -6.799 -5.988 10.595 1.00 96.56 89 ALA A O 1
ATOM 677 N N . GLU A 1 90 ? -8.909 -5.869 11.308 1.00 96.50 90 GLU A N 1
ATOM 678 C CA . GLU A 1 90 ? -9.382 -6.963 10.454 1.00 96.50 90 GLU A CA 1
ATOM 679 C C . GLU A 1 90 ? -9.231 -6.629 8.969 1.00 96.50 90 GLU A C 1
ATOM 681 O O . GLU A 1 90 ? -8.878 -7.499 8.173 1.00 96.50 90 GLU A O 1
ATOM 686 N N . LEU A 1 91 ? -9.456 -5.366 8.583 1.00 95.38 91 LEU A N 1
ATOM 687 C CA . LEU A 1 91 ? -9.258 -4.921 7.206 1.00 95.38 91 LEU A CA 1
ATOM 688 C C . LEU A 1 91 ? -7.778 -4.922 6.819 1.00 95.38 91 LEU A C 1
ATOM 690 O O . LEU A 1 91 ? -7.464 -5.395 5.726 1.00 95.38 91 LEU A O 1
ATOM 694 N N . ALA A 1 92 ? -6.888 -4.448 7.698 1.00 95.62 92 ALA A N 1
ATOM 695 C CA . ALA A 1 92 ? -5.442 -4.501 7.470 1.00 95.62 92 ALA A CA 1
ATOM 696 C C . ALA A 1 92 ? -4.971 -5.949 7.276 1.00 95.62 92 ALA A C 1
ATOM 698 O O . ALA A 1 92 ? -4.357 -6.274 6.260 1.00 95.62 92 ALA A O 1
ATOM 699 N N . THR A 1 93 ? -5.344 -6.841 8.197 1.00 94.62 93 THR A N 1
ATOM 700 C CA . THR A 1 93 ? -4.999 -8.268 8.154 1.00 94.62 93 THR A CA 1
ATOM 701 C C . THR A 1 93 ? -5.552 -8.950 6.906 1.00 94.62 93 THR A C 1
ATOM 703 O O . THR A 1 93 ? -4.816 -9.629 6.191 1.00 94.62 93 THR A O 1
ATOM 706 N N . ARG A 1 94 ? -6.830 -8.732 6.572 1.00 94.25 94 ARG A N 1
ATOM 707 C CA . ARG A 1 94 ? -7.441 -9.304 5.365 1.00 94.25 94 ARG A CA 1
ATOM 708 C C . ARG A 1 94 ? -6.740 -8.822 4.096 1.00 94.25 94 ARG A C 1
ATOM 710 O O . ARG A 1 94 ? -6.482 -9.633 3.212 1.00 94.25 94 ARG A O 1
ATOM 717 N N . PHE A 1 95 ? -6.436 -7.529 3.997 1.00 94.06 95 PHE A N 1
ATOM 718 C CA . PHE A 1 95 ? -5.761 -6.963 2.829 1.00 94.06 95 PHE A CA 1
ATOM 719 C C . PHE A 1 95 ? -4.317 -7.479 2.713 1.00 94.06 95 PHE A C 1
ATOM 721 O O . PHE A 1 95 ? -3.880 -7.843 1.623 1.00 94.06 95 PHE A O 1
ATOM 728 N N . CYS A 1 96 ? -3.610 -7.608 3.840 1.00 93.12 96 CYS A N 1
ATOM 729 C CA . CYS A 1 96 ? -2.290 -8.233 3.919 1.00 93.12 96 CYS A CA 1
ATOM 730 C C . CYS A 1 96 ? -2.318 -9.681 3.409 1.00 93.12 96 CYS A C 1
ATOM 732 O O . CYS A 1 96 ? -1.544 -10.025 2.521 1.00 93.12 96 CYS A O 1
ATOM 734 N N . HIS A 1 97 ? -3.252 -10.512 3.885 1.00 91.50 97 HIS A N 1
ATOM 735 C CA . HIS A 1 97 ? -3.386 -11.902 3.429 1.00 91.50 97 HIS A CA 1
ATOM 736 C C . HIS A 1 97 ? -3.677 -12.029 1.934 1.00 91.50 97 HIS A C 1
ATOM 738 O O . HIS A 1 97 ? -3.223 -12.982 1.310 1.00 91.50 97 HIS A O 1
ATOM 744 N N . GLN A 1 98 ? -4.416 -11.085 1.347 1.00 90.44 98 GLN A N 1
ATOM 745 C CA . GLN A 1 98 ? -4.662 -11.084 -0.096 1.00 90.44 98 GLN A CA 1
ATOM 746 C C . GLN A 1 98 ? -3.403 -10.755 -0.910 1.00 90.44 98 GLN A C 1
ATOM 748 O O . GLN A 1 98 ? -3.296 -11.181 -2.058 1.00 90.44 98 GLN A O 1
ATOM 753 N N . MET A 1 99 ? -2.463 -9.998 -0.335 1.00 87.50 99 MET A N 1
ATOM 754 C CA . MET A 1 99 ? -1.189 -9.663 -0.976 1.00 87.50 99 MET A CA 1
ATOM 755 C C . MET A 1 99 ? -0.104 -10.711 -0.749 1.00 87.50 99 MET A C 1
ATOM 757 O O . MET A 1 99 ? 0.842 -10.770 -1.525 1.00 87.50 99 MET A O 1
ATOM 761 N N . THR A 1 100 ? -0.209 -11.561 0.267 1.00 81.94 100 THR A N 1
ATOM 762 C CA . THR A 1 100 ? 0.735 -12.668 0.420 1.00 81.94 100 THR A CA 1
ATOM 763 C C . THR A 1 100 ? 0.385 -13.768 -0.586 1.00 81.94 100 THR A C 1
ATOM 765 O O . THR A 1 100 ? -0.709 -14.331 -0.516 1.00 81.94 100 THR A O 1
ATOM 768 N N . PRO A 1 101 ? 1.278 -14.132 -1.524 1.00 63.53 101 PRO A N 1
ATOM 769 C CA . PRO A 1 101 ? 1.027 -15.269 -2.397 1.00 63.53 101 PRO A CA 1
ATOM 770 C C . PRO A 1 101 ? 0.872 -16.536 -1.550 1.00 63.53 101 PRO A C 1
ATOM 772 O O . PRO A 1 101 ? 1.732 -16.832 -0.718 1.00 63.53 101 PRO A O 1
ATOM 775 N N . VAL A 1 102 ? -0.166 -17.333 -1.816 1.00 51.09 102 VAL A N 1
ATOM 776 C CA . VAL A 1 102 ? -0.466 -18.614 -1.134 1.00 51.09 102 VAL A CA 1
ATOM 777 C C . VAL A 1 102 ? 0.655 -19.673 -1.314 1.00 51.09 102 VAL A C 1
ATOM 779 O O . VAL A 1 102 ? 0.567 -20.772 -0.788 1.00 51.09 102 VAL A O 1
ATOM 782 N N . GLY A 1 103 ? 1.753 -19.347 -2.008 1.00 43.72 103 GLY A N 1
ATOM 783 C CA . GLY A 1 103 ? 2.889 -20.236 -2.287 1.00 43.72 103 GLY A CA 1
ATOM 784 C C . GLY A 1 103 ? 4.238 -19.837 -1.670 1.00 43.72 103 GLY A C 1
ATOM 785 O O . GLY A 1 103 ? 5.257 -20.359 -2.108 1.00 43.72 103 GLY A O 1
ATOM 786 N N . ARG A 1 104 ? 4.297 -18.911 -0.699 1.00 44.84 104 ARG A N 1
ATOM 787 C CA . ARG A 1 104 ? 5.524 -18.650 0.097 1.00 44.84 104 ARG A CA 1
ATOM 788 C C . ARG A 1 104 ? 5.342 -18.951 1.589 1.00 44.84 104 ARG A C 1
ATOM 790 O O . ARG A 1 104 ? 5.883 -18.246 2.438 1.00 44.84 104 ARG A O 1
ATOM 797 N N . LEU A 1 105 ? 4.614 -20.017 1.918 1.00 41.03 105 LEU A N 1
ATOM 798 C CA . LEU A 1 105 ? 4.908 -20.733 3.158 1.00 41.03 105 LEU A CA 1
ATOM 799 C C . LEU A 1 105 ? 6.296 -21.343 2.957 1.00 41.03 105 LEU A C 1
ATOM 801 O O . LEU A 1 105 ? 6.460 -22.270 2.172 1.00 41.03 105 LEU A O 1
ATOM 805 N N . ARG A 1 106 ? 7.310 -20.723 3.564 1.00 40.53 106 ARG A N 1
ATOM 806 C CA . ARG A 1 106 ? 8.609 -21.366 3.749 1.00 40.53 106 ARG A CA 1
ATOM 807 C C . ARG A 1 106 ? 8.349 -22.630 4.568 1.00 40.53 106 ARG A C 1
ATOM 809 O O . ARG A 1 106 ? 7.985 -22.509 5.736 1.00 40.53 106 ARG A O 1
ATOM 816 N N . GLU A 1 107 ? 8.449 -23.781 3.912 1.00 36.69 107 GLU A N 1
ATOM 817 C CA . GLU A 1 107 ? 8.676 -25.075 4.565 1.00 36.69 107 GLU A CA 1
ATOM 818 C C . GLU A 1 107 ? 10.004 -25.059 5.334 1.00 36.69 107 GLU A C 1
ATOM 820 O O . GLU A 1 107 ? 10.946 -24.356 4.883 1.00 36.69 107 GLU A O 1
#

Organism: NCBI:txid141414

Sequence (107 aa):
AEVTRMVPSSRSSSLKAHDKRNLMLSGGTLYIFESGSSSTIKHEINVATDVDEVVAELSLMTLKTRRKVAGGKAGAIENKEYVFEFPTAELATRFCHQMTPVGRLRE

pLDDT: mean 88.08, std 13.85, range [36.69, 97.88]

Foldseek 3Di:
DWWFWWDQDPVDNDIDTDAIWDWDQDPQWIFIADGVDPPHTPDIARLVQFWPDWDADWQKIKTWTWDDDDPPDPPDIDIDIIIIGHPTSVVSVVVSVVSDPPPPPPD

Radius of gyration: 14.29 Å; chains: 1; bounding box: 33×40×33 Å

Secondary structure (DSSP, 8-state):
-EEEEEEE-SSSSSEEEEEEEEEEEETTEEEEEPTT-SS-EEEEEETTTTEEEEEEETTEEEEEEEEE-TTSSTTPEEEEEEEEE-SSHHHHHHHHHHHS-TT----